Protein AF-D4KYS6-F1 (afdb_monomer)

Solvent-accessible surface area (backbone atoms only — not comparable to full-atom values): 7699 Å² total; per-residue (Å²): 106,70,69,58,52,52,50,41,56,47,59,69,40,91,83,56,54,69,73,60,52,50,51,55,52,52,56,50,50,57,51,49,56,52,48,53,53,49,51,53,55,48,50,56,53,44,70,72,42,48,66,58,51,66,77,41,42,85,84,44,46,68,60,53,53,51,52,53,50,51,51,52,54,48,52,55,51,49,54,54,45,51,56,48,50,56,49,42,52,52,45,48,52,54,49,51,54,51,52,54,51,52,55,52,51,52,56,50,51,52,50,51,53,53,49,50,52,53,51,53,59,53,55,76,77,65,74,83,76,80,77,82,79,87,128

Structure (mmCIF, N/CA/C/O backbone):
data_AF-D4KYS6-F1
#
_entry.id   AF-D4KYS6-F1
#
loop_
_atom_site.group_PDB
_atom_site.id
_atom_site.type_symbol
_atom_site.label_atom_id
_atom_site.label_alt_id
_atom_site.label_comp_id
_atom_site.label_asym_id
_atom_site.label_entity_id
_atom_site.label_seq_id
_atom_site.pdbx_PDB_ins_code
_atom_site.Cartn_x
_atom_site.Cartn_y
_atom_site.Cartn_z
_atom_site.occupancy
_atom_site.B_iso_or_equiv
_atom_site.auth_seq_id
_atom_site.auth_comp_id
_atom_site.auth_asym_id
_atom_site.auth_atom_id
_atom_site.pdbx_PDB_model_num
ATOM 1 N N . MET A 1 1 ? -5.403 6.852 -1.618 1.00 72.88 1 MET A N 1
ATOM 2 C CA . MET A 1 1 ? -6.115 6.563 -2.888 1.00 72.88 1 MET A CA 1
ATOM 3 C C . MET A 1 1 ? -5.527 7.365 -4.038 1.00 72.88 1 MET A C 1
ATOM 5 O O . MET A 1 1 ? -5.102 6.745 -4.995 1.00 72.88 1 MET A O 1
ATOM 9 N N . GLU A 1 2 ? -5.433 8.693 -3.941 1.00 84.62 2 GLU A N 1
ATOM 10 C CA . GLU A 1 2 ? -4.852 9.543 -4.999 1.00 84.62 2 GLU A CA 1
ATOM 11 C C . GLU A 1 2 ? -3.422 9.139 -5.395 1.00 84.62 2 GLU A C 1
ATOM 13 O O . GLU A 1 2 ? -3.173 8.880 -6.566 1.00 84.62 2 GLU A O 1
ATOM 18 N N . LEU A 1 3 ? -2.527 8.924 -4.421 1.00 85.81 3 LEU A N 1
ATOM 19 C CA . LEU A 1 3 ? -1.165 8.443 -4.702 1.00 85.81 3 LEU A CA 1
ATOM 20 C C . LEU A 1 3 ? -1.123 7.066 -5.387 1.00 85.81 3 LEU A C 1
ATOM 22 O O . LEU A 1 3 ? -0.198 6.789 -6.141 1.00 85.81 3 LEU A O 1
ATOM 26 N N . ASN A 1 4 ? -2.128 6.209 -5.174 1.00 84.19 4 ASN A N 1
ATOM 27 C CA . ASN A 1 4 ? -2.200 4.909 -5.852 1.00 84.19 4 ASN A CA 1
ATOM 28 C C . ASN A 1 4 ? -2.687 5.015 -7.285 1.00 84.19 4 ASN A C 1
ATOM 30 O O . ASN A 1 4 ? -2.239 4.240 -8.127 1.00 84.19 4 ASN A O 1
ATOM 34 N N . ILE A 1 5 ? -3.576 5.967 -7.556 1.00 86.38 5 ILE A N 1
ATOM 35 C CA . ILE A 1 5 ? -4.002 6.292 -8.916 1.00 86.38 5 ILE A CA 1
ATOM 36 C C . ILE A 1 5 ? -2.813 6.885 -9.672 1.00 86.38 5 ILE A C 1
ATOM 38 O O . ILE A 1 5 ? -2.439 6.347 -10.709 1.00 86.38 5 ILE A O 1
ATOM 42 N N . ARG A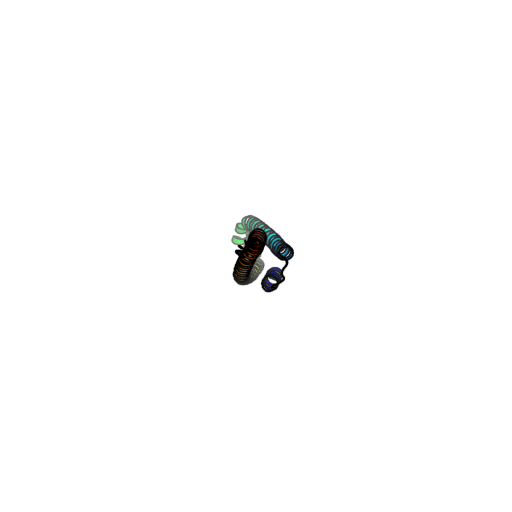 1 6 ? -2.138 7.879 -9.083 1.00 87.69 6 ARG A N 1
ATOM 43 C CA . ARG A 1 6 ? -0.920 8.479 -9.639 1.00 87.69 6 ARG A CA 1
ATOM 44 C C . ARG A 1 6 ? 0.161 7.434 -9.926 1.00 87.69 6 ARG A C 1
ATOM 46 O O . ARG A 1 6 ? 0.702 7.407 -11.023 1.00 87.69 6 ARG A O 1
ATOM 53 N N . GLN A 1 7 ? 0.428 6.522 -8.987 1.00 85.94 7 GLN A N 1
ATOM 54 C CA . GLN A 1 7 ? 1.387 5.437 -9.209 1.00 85.94 7 GLN A CA 1
ATOM 55 C C . GLN A 1 7 ? 0.976 4.530 -10.383 1.00 85.94 7 GLN A C 1
ATOM 57 O O . GLN A 1 7 ? 1.834 4.089 -11.143 1.00 85.94 7 GLN A O 1
ATOM 62 N N . SER A 1 8 ? -0.319 4.234 -10.543 1.00 87.38 8 SER A N 1
ATOM 63 C CA . SER A 1 8 ? -0.814 3.449 -11.683 1.00 87.38 8 SER A CA 1
ATOM 64 C C . SER A 1 8 ? -0.551 4.172 -13.007 1.00 87.38 8 SER A C 1
ATOM 66 O O . SER A 1 8 ? -0.021 3.567 -13.934 1.00 87.38 8 SER A O 1
ATOM 68 N N . GLU A 1 9 ? -0.865 5.468 -13.080 1.00 88.31 9 GLU A N 1
ATOM 69 C CA . GLU A 1 9 ? -0.647 6.310 -14.266 1.00 88.31 9 GLU A CA 1
ATOM 70 C C . GLU A 1 9 ? 0.844 6.423 -14.621 1.00 88.31 9 GLU A C 1
ATOM 72 O O . GLU A 1 9 ? 1.233 6.296 -15.784 1.00 88.31 9 GLU A O 1
ATOM 77 N N . GLU A 1 10 ? 1.700 6.591 -13.611 1.00 86.56 10 GLU A N 1
ATOM 78 C CA . GLU A 1 10 ? 3.156 6.607 -13.760 1.00 86.56 10 GLU A CA 1
ATOM 79 C C . GLU A 1 10 ? 3.675 5.277 -14.323 1.00 86.56 10 GLU A C 1
ATOM 81 O O . GLU A 1 10 ? 4.445 5.266 -15.285 1.00 86.56 10 GLU A O 1
ATOM 86 N N . LEU A 1 11 ? 3.215 4.142 -13.789 1.00 85.50 11 LEU A N 1
ATOM 87 C CA . LEU A 1 11 ? 3.631 2.812 -14.249 1.00 85.50 11 LEU A CA 1
ATOM 88 C C . LEU A 1 11 ? 3.155 2.481 -15.671 1.00 85.50 11 LEU A C 1
ATOM 90 O O . LEU A 1 11 ? 3.835 1.732 -16.384 1.00 85.50 11 LEU A O 1
ATOM 94 N N . GLU A 1 12 ? 2.023 3.039 -16.097 1.00 85.69 12 GLU A N 1
ATOM 95 C CA . GLU A 1 12 ? 1.518 2.929 -17.469 1.00 85.69 12 GLU A CA 1
ATOM 96 C C . GLU A 1 12 ? 2.286 3.823 -18.452 1.00 85.69 12 GLU A C 1
ATOM 98 O O . GLU A 1 12 ? 2.388 3.488 -19.636 1.00 85.69 12 GLU A O 1
ATOM 103 N N . ASN A 1 13 ? 2.903 4.912 -17.980 1.00 84.69 13 ASN A N 1
ATOM 104 C CA . ASN A 1 13 ? 3.696 5.802 -18.819 1.00 84.69 13 ASN A CA 1
ATOM 105 C C . ASN A 1 13 ? 5.009 5.123 -19.274 1.00 84.69 13 ASN A C 1
ATOM 107 O O . ASN A 1 13 ? 5.890 4.818 -18.457 1.00 84.69 13 ASN A O 1
ATOM 111 N N . PRO A 1 14 ? 5.224 4.898 -20.586 1.00 74.69 14 PRO A N 1
ATOM 112 C CA . PRO A 1 14 ? 6.458 4.304 -21.093 1.00 74.69 14 PRO A CA 1
ATOM 113 C C . PRO A 1 14 ? 7.694 5.177 -20.833 1.00 74.69 14 PRO A C 1
ATOM 115 O O . PRO A 1 14 ? 8.766 4.607 -20.632 1.00 74.69 14 PRO A O 1
ATOM 118 N N . ALA A 1 15 ? 7.535 6.501 -20.765 1.00 77.81 15 ALA A N 1
ATOM 119 C CA . ALA A 1 15 ? 8.597 7.489 -20.570 1.00 77.81 15 ALA A CA 1
ATOM 120 C C . ALA A 1 15 ? 8.774 7.935 -19.105 1.00 77.81 15 ALA A C 1
ATOM 122 O O . ALA A 1 15 ? 9.369 8.980 -18.865 1.00 77.81 15 ALA A O 1
ATOM 123 N N . LEU A 1 16 ? 8.239 7.172 -18.144 1.00 79.06 16 LEU A N 1
ATOM 124 C CA . LEU A 1 16 ? 8.385 7.453 -16.715 1.00 79.06 16 LEU A CA 1
ATOM 125 C C . LEU A 1 16 ? 9.855 7.653 -16.323 1.00 79.06 16 LEU A C 1
ATOM 127 O O . LEU A 1 16 ? 10.685 6.773 -16.572 1.00 79.06 16 LEU A O 1
ATOM 131 N N . ASP A 1 17 ? 10.129 8.777 -15.667 1.00 79.62 17 ASP 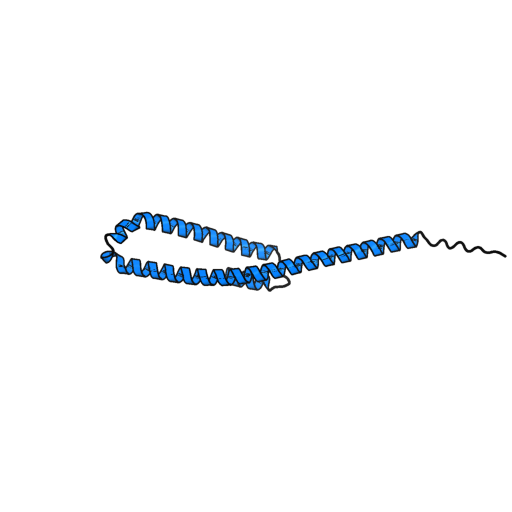A N 1
ATOM 132 C CA . ASP A 1 17 ? 11.397 9.036 -14.997 1.00 79.62 17 ASP A CA 1
ATOM 133 C C . ASP A 1 17 ? 11.464 8.216 -13.691 1.00 79.62 17 ASP A C 1
ATOM 135 O O . ASP A 1 17 ? 10.552 8.328 -12.862 1.00 79.62 17 ASP A O 1
ATOM 139 N N . PRO A 1 18 ? 12.497 7.371 -13.490 1.00 78.06 18 PRO A N 1
ATOM 140 C CA . PRO A 1 18 ? 12.711 6.670 -12.226 1.00 78.06 18 PRO A CA 1
ATOM 141 C C . PRO A 1 18 ? 12.690 7.589 -10.998 1.00 78.06 18 PRO A C 1
ATOM 143 O O . PRO A 1 18 ? 12.123 7.202 -9.978 1.00 78.06 18 PRO A O 1
ATOM 146 N N . ASP A 1 19 ? 13.220 8.811 -11.111 1.00 81.94 19 ASP A N 1
ATOM 147 C CA . ASP A 1 19 ? 13.286 9.753 -9.988 1.00 81.94 19 ASP A CA 1
ATOM 148 C C . ASP A 1 19 ? 11.891 10.269 -9.589 1.00 81.94 19 ASP A C 1
ATOM 150 O O . ASP A 1 19 ? 11.629 10.558 -8.419 1.00 81.94 19 ASP A O 1
ATOM 154 N N . ASP A 1 20 ? 10.967 10.383 -10.547 1.00 83.00 20 ASP A N 1
ATOM 155 C CA . ASP A 1 20 ? 9.586 10.795 -10.274 1.00 83.00 20 ASP A CA 1
ATOM 156 C C . ASP A 1 20 ? 8.776 9.673 -9.623 1.00 83.00 20 ASP A C 1
ATOM 158 O O . ASP A 1 20 ? 7.979 9.932 -8.717 1.00 83.00 20 ASP A O 1
ATOM 162 N N . PHE A 1 21 ? 9.032 8.425 -10.016 1.00 83.25 21 PHE A N 1
ATOM 163 C CA . PHE A 1 21 ? 8.441 7.264 -9.357 1.00 83.25 21 PHE A CA 1
ATOM 164 C C . PHE A 1 21 ? 8.920 7.126 -7.905 1.00 83.25 21 PHE A C 1
ATOM 166 O O . PHE A 1 21 ? 8.109 6.854 -7.015 1.00 83.25 21 PHE A O 1
ATOM 173 N N . ASP A 1 22 ? 10.211 7.357 -7.646 1.00 86.06 22 ASP A N 1
ATOM 174 C CA . ASP A 1 22 ? 10.778 7.295 -6.295 1.00 86.06 22 ASP A CA 1
ATOM 175 C C . ASP A 1 22 ? 10.115 8.312 -5.354 1.00 86.06 22 ASP A C 1
ATOM 177 O O . ASP A 1 22 ? 9.773 7.962 -4.221 1.00 86.06 22 ASP A O 1
ATOM 181 N N . LYS A 1 23 ? 9.814 9.529 -5.833 1.00 88.88 23 LYS A N 1
ATOM 182 C CA . LYS A 1 23 ? 9.048 10.525 -5.058 1.00 88.88 23 LYS A CA 1
ATOM 183 C C . LYS A 1 23 ? 7.658 10.010 -4.690 1.00 88.88 23 LYS A C 1
ATOM 185 O O . LYS A 1 23 ? 7.249 10.135 -3.537 1.00 88.88 23 LYS A O 1
ATOM 190 N N . THR A 1 24 ? 6.937 9.409 -5.639 1.00 88.19 24 THR A N 1
ATOM 191 C CA . THR A 1 24 ? 5.603 8.839 -5.386 1.00 88.19 24 THR A CA 1
ATOM 192 C C . THR A 1 24 ? 5.667 7.718 -4.348 1.00 88.19 24 THR A C 1
ATOM 194 O O . THR A 1 24 ? 4.813 7.643 -3.461 1.00 88.19 24 THR A O 1
ATOM 197 N N . VAL A 1 25 ? 6.689 6.860 -4.405 1.00 87.94 25 VAL A N 1
ATOM 198 C CA . VAL A 1 25 ? 6.902 5.809 -3.398 1.00 87.94 25 VAL A CA 1
ATOM 199 C C . VAL A 1 25 ? 7.227 6.412 -2.029 1.00 87.94 25 VAL A C 1
ATOM 201 O O . VAL A 1 25 ? 6.647 5.989 -1.030 1.00 87.94 25 VAL A O 1
ATOM 204 N N . GLU A 1 26 ? 8.092 7.423 -1.963 1.00 90.88 26 GLU A N 1
ATOM 205 C CA . GLU A 1 26 ? 8.467 8.088 -0.711 1.00 90.88 26 GLU A CA 1
ATOM 206 C C . GLU A 1 26 ? 7.273 8.798 -0.049 1.00 90.88 26 GLU A C 1
ATOM 208 O O . GLU A 1 26 ? 7.059 8.680 1.161 1.00 90.88 26 GLU A O 1
ATOM 213 N N . GLU A 1 27 ? 6.449 9.500 -0.831 1.00 90.69 27 GLU A N 1
ATOM 214 C CA . GLU A 1 27 ? 5.216 10.132 -0.348 1.00 90.69 27 GLU A CA 1
ATOM 215 C C . GLU A 1 27 ? 4.243 9.104 0.239 1.00 90.69 27 GLU A C 1
ATOM 217 O O . GLU A 1 27 ? 3.651 9.344 1.297 1.00 90.69 27 GLU A O 1
ATOM 222 N N . LYS A 1 28 ? 4.105 7.939 -0.407 1.00 90.25 28 LYS A N 1
ATOM 223 C CA . LYS A 1 28 ? 3.292 6.834 0.114 1.00 90.25 28 LYS A CA 1
ATOM 224 C C . LYS A 1 28 ? 3.859 6.280 1.418 1.00 90.25 28 LYS A C 1
ATOM 226 O O . LYS A 1 28 ? 3.091 6.091 2.359 1.00 90.25 28 LYS A O 1
ATOM 231 N N . SER A 1 29 ? 5.172 6.071 1.507 1.00 88.56 29 SER A N 1
ATOM 232 C CA . SER A 1 29 ? 5.827 5.598 2.735 1.00 88.56 29 SER A CA 1
ATOM 233 C C . SER A 1 29 ? 5.559 6.535 3.915 1.00 88.56 29 SER A C 1
ATOM 235 O O . SER A 1 29 ? 5.127 6.081 4.970 1.00 88.56 29 SER A O 1
ATOM 237 N N . LYS A 1 30 ? 5.663 7.854 3.711 1.00 91.31 30 LYS A N 1
ATOM 238 C CA . LYS A 1 30 ? 5.332 8.858 4.741 1.00 91.31 30 LYS A CA 1
ATOM 239 C C . LYS A 1 30 ? 3.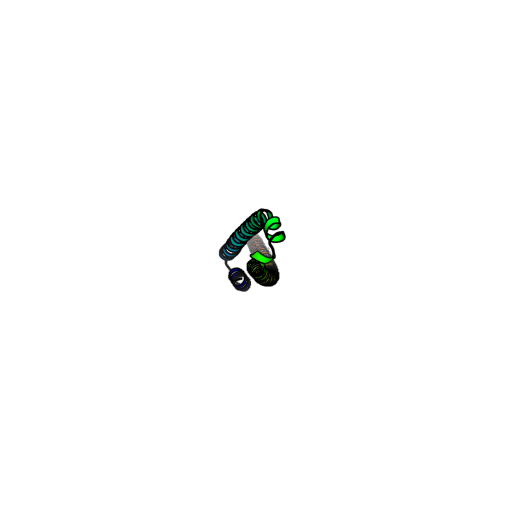867 8.805 5.183 1.00 91.31 30 LYS A C 1
ATOM 241 O O . LYS A 1 30 ? 3.553 9.141 6.323 1.00 91.31 30 LYS A O 1
ATOM 246 N N . GLN A 1 31 ? 2.941 8.457 4.286 1.00 88.69 31 GLN A N 1
ATOM 247 C CA . GLN A 1 31 ? 1.533 8.276 4.654 1.00 88.69 31 GLN A CA 1
ATOM 248 C C . GLN A 1 31 ? 1.319 7.004 5.476 1.00 88.69 31 GLN A C 1
ATOM 250 O O . GLN A 1 31 ? 0.516 7.037 6.404 1.00 88.69 31 GLN A O 1
ATOM 255 N N . ILE A 1 32 ? 2.039 5.923 5.169 1.00 88.19 32 ILE A N 1
ATOM 256 C CA . ILE A 1 32 ? 1.991 4.670 5.934 1.00 88.19 32 ILE A CA 1
ATOM 257 C C . ILE A 1 32 ? 2.516 4.899 7.352 1.00 88.19 32 ILE A C 1
ATOM 259 O O . ILE A 1 32 ? 1.801 4.612 8.300 1.00 88.19 32 ILE A O 1
ATOM 263 N N . GLU A 1 33 ? 3.674 5.543 7.507 1.00 90.50 33 GLU A N 1
ATOM 264 C CA . GLU A 1 33 ? 4.237 5.859 8.831 1.00 90.50 33 GLU A CA 1
ATOM 265 C C . GLU A 1 33 ? 3.267 6.672 9.705 1.00 90.50 33 GLU A C 1
ATOM 267 O O . GLU A 1 33 ? 3.139 6.443 10.906 1.00 90.50 33 GLU A O 1
ATOM 272 N N . LYS A 1 34 ? 2.541 7.622 9.103 1.00 89.81 34 LYS A N 1
ATOM 273 C CA . LYS A 1 34 ? 1.508 8.391 9.813 1.00 89.81 34 LYS A CA 1
ATOM 274 C C . LYS A 1 34 ? 0.302 7.539 10.202 1.00 89.81 34 LYS A C 1
ATOM 276 O O . LYS A 1 34 ? -0.304 7.821 11.230 1.00 89.81 34 LYS A O 1
ATOM 281 N N . LEU A 1 35 ? -0.083 6.569 9.372 1.00 89.12 35 LEU A N 1
ATOM 282 C CA . LEU A 1 35 ? -1.168 5.643 9.693 1.00 89.12 35 LEU A CA 1
ATOM 283 C C . LEU A 1 35 ? -0.773 4.728 10.849 1.00 89.12 35 LEU A C 1
ATOM 285 O O . LEU A 1 35 ? -1.572 4.586 11.766 1.00 89.12 35 LEU A O 1
ATOM 289 N N . ASP A 1 36 ? 0.450 4.199 10.839 1.00 89.19 36 ASP A N 1
ATOM 290 C CA . ASP A 1 36 ? 0.967 3.353 11.918 1.00 89.19 36 ASP A CA 1
ATOM 291 C C . ASP A 1 36 ? 0.980 4.125 13.247 1.00 89.19 36 ASP A C 1
ATOM 293 O O . ASP A 1 36 ? 0.432 3.664 14.243 1.00 89.19 36 ASP A O 1
ATOM 297 N N . LEU A 1 37 ? 1.469 5.373 13.240 1.00 92.12 37 LEU A N 1
ATOM 298 C CA . LEU A 1 37 ? 1.451 6.235 14.428 1.00 92.12 37 LEU A CA 1
ATOM 299 C C . LEU A 1 37 ? 0.028 6.518 14.946 1.00 92.12 37 LEU A C 1
ATOM 301 O O . LEU A 1 37 ? -0.195 6.617 16.154 1.00 92.12 37 LEU A O 1
ATOM 305 N N . LEU A 1 38 ? -0.933 6.713 14.040 1.00 90.00 38 LEU A N 1
ATOM 306 C CA . LEU A 1 38 ? -2.330 6.934 14.414 1.00 90.00 38 LEU A CA 1
ATOM 307 C C . LEU A 1 38 ? -2.967 5.673 15.002 1.00 90.00 38 LEU A C 1
ATOM 309 O O . LEU A 1 38 ? -3.752 5.799 15.941 1.00 90.00 38 LEU A O 1
ATOM 313 N N . ASP A 1 39 ? -2.645 4.495 14.467 1.00 89.06 39 ASP A N 1
ATOM 314 C CA . ASP A 1 39 ? -3.138 3.210 14.971 1.00 89.06 39 ASP A CA 1
ATOM 315 C C . ASP A 1 39 ? -2.574 2.924 16.368 1.00 89.06 39 ASP A C 1
ATOM 317 O O . ASP A 1 39 ? -3.337 2.635 17.290 1.00 89.06 39 ASP A O 1
ATOM 321 N N . ASP A 1 40 ? -1.273 3.155 16.567 1.00 92.06 40 ASP A N 1
ATOM 322 C CA . ASP A 1 40 ? -0.617 3.052 17.874 1.00 92.06 40 ASP A CA 1
ATOM 323 C C . ASP A 1 40 ? -1.258 4.004 18.897 1.00 92.06 40 ASP A C 1
ATOM 325 O O . ASP A 1 40 ? -1.647 3.599 19.996 1.00 92.06 40 ASP A O 1
ATOM 329 N N . GLY A 1 41 ? -1.437 5.277 18.526 1.00 91.00 41 GLY A N 1
ATOM 330 C CA . GLY A 1 41 ? -2.063 6.273 19.397 1.00 91.00 41 GLY A CA 1
ATOM 331 C C . GLY A 1 41 ? -3.528 5.956 19.717 1.00 91.00 41 GLY A C 1
ATOM 332 O O . GLY A 1 41 ? -3.985 6.181 20.842 1.00 91.00 41 GLY A O 1
ATOM 333 N N . PHE A 1 42 ? -4.269 5.410 18.749 1.00 90.06 42 PHE A N 1
ATOM 334 C CA . PHE A 1 42 ? -5.631 4.931 18.964 1.00 90.06 42 PHE A CA 1
ATOM 335 C C . PHE A 1 42 ? -5.656 3.749 19.934 1.00 90.06 42 PHE A C 1
ATOM 337 O O . PHE A 1 42 ? -6.455 3.757 20.872 1.00 90.06 42 PHE A O 1
ATOM 344 N N . GLN A 1 43 ? -4.774 2.766 19.745 1.00 91.31 43 GLN A N 1
ATOM 345 C CA . GLN A 1 43 ? -4.682 1.586 20.596 1.00 91.31 43 GLN A CA 1
ATOM 346 C C . GLN A 1 43 ? -4.341 1.974 22.040 1.00 91.31 43 GLN A C 1
ATOM 348 O O . GLN A 1 43 ? -5.019 1.528 22.965 1.00 91.31 43 GLN A O 1
ATOM 353 N N . GLU A 1 44 ? -3.375 2.877 22.243 1.00 94.38 44 GLU A N 1
ATOM 354 C CA . GLU A 1 44 ? -3.042 3.396 23.573 1.00 94.38 44 GLU A CA 1
ATOM 355 C C . GLU A 1 44 ? -4.227 4.090 24.252 1.00 94.38 44 GLU A C 1
ATOM 357 O O . GLU A 1 44 ? -4.473 3.884 25.445 1.00 94.38 44 GLU A O 1
ATOM 362 N N . LEU A 1 45 ? -4.953 4.939 23.518 1.00 91.44 45 LEU A N 1
ATOM 363 C CA . LEU A 1 45 ? -6.121 5.630 24.054 1.00 91.44 45 LEU A CA 1
ATOM 364 C C . LEU A 1 45 ? -7.213 4.625 24.415 1.00 91.44 45 LEU A C 1
ATOM 366 O O . LEU A 1 45 ? -7.744 4.673 25.525 1.00 91.44 45 LEU A O 1
ATOM 370 N N . PHE A 1 46 ? -7.518 3.707 23.497 1.00 89.69 46 PHE A N 1
ATOM 371 C CA . PHE A 1 46 ? -8.528 2.678 23.687 1.00 89.69 46 PHE A CA 1
ATOM 372 C C . PHE A 1 46 ? -8.204 1.805 24.898 1.00 89.69 46 PHE A C 1
ATOM 374 O O . PHE A 1 46 ? -9.073 1.594 25.739 1.00 89.69 46 PHE A O 1
ATOM 381 N N . ASP A 1 47 ? -6.955 1.368 25.061 1.00 93.88 47 ASP A N 1
ATOM 382 C CA . ASP A 1 47 ? -6.545 0.547 26.200 1.00 93.88 47 ASP A CA 1
ATOM 383 C C . ASP A 1 47 ? -6.726 1.239 27.553 1.00 93.88 47 ASP A C 1
ATOM 385 O O . ASP A 1 47 ? -7.014 0.560 28.540 1.00 93.88 47 ASP A O 1
ATOM 389 N N . ARG A 1 48 ? -6.620 2.572 27.605 1.00 93.06 48 ARG A N 1
ATOM 390 C CA . ARG A 1 48 ? -6.871 3.354 28.827 1.00 93.06 48 ARG A CA 1
ATOM 391 C C . ARG A 1 48 ? -8.356 3.487 29.151 1.00 93.06 48 ARG A C 1
ATOM 393 O O . ARG A 1 48 ? -8.705 3.559 30.325 1.00 93.06 48 ARG A O 1
ATOM 400 N N . VAL A 1 49 ? -9.219 3.550 28.136 1.00 89.94 49 VAL A N 1
ATOM 401 C CA . VAL A 1 49 ? -10.656 3.838 28.318 1.00 89.94 49 VAL A CA 1
ATOM 402 C C . VAL A 1 49 ? -11.557 2.610 28.173 1.00 89.94 49 VAL A C 1
ATOM 404 O O . VAL A 1 49 ? -12.728 2.679 28.534 1.00 89.94 49 VAL A O 1
ATOM 407 N N . LYS A 1 50 ? -11.047 1.475 27.676 1.00 90.88 50 LYS A N 1
ATOM 408 C CA . LYS A 1 50 ? -11.850 0.282 27.350 1.00 90.88 50 LYS A CA 1
ATOM 409 C C . LYS A 1 50 ? -12.662 -0.251 28.527 1.00 90.88 50 LYS A C 1
ATOM 411 O O . LYS A 1 50 ? -13.800 -0.667 28.329 1.00 90.88 50 LYS A O 1
ATOM 416 N N . ASP A 1 51 ? -12.099 -0.229 29.733 1.00 92.19 51 ASP A N 1
ATOM 417 C CA . ASP A 1 51 ? -12.777 -0.741 30.923 1.00 92.19 51 ASP A CA 1
ATOM 418 C C . ASP A 1 51 ? -13.908 0.202 31.351 1.00 92.19 51 ASP A C 1
ATOM 420 O O . ASP A 1 51 ? -14.997 -0.260 31.687 1.00 92.19 51 ASP A O 1
ATOM 424 N N . ASP A 1 52 ? -13.697 1.518 31.252 1.00 89.19 52 ASP A N 1
ATOM 425 C CA . ASP A 1 52 ? -14.731 2.517 31.540 1.00 89.19 52 ASP A CA 1
ATOM 426 C C . ASP A 1 52 ? -15.872 2.461 30.516 1.00 89.19 52 ASP A C 1
ATOM 428 O O . ASP A 1 52 ? -17.042 2.368 30.886 1.00 89.19 52 ASP A O 1
ATOM 432 N N . LEU A 1 53 ? -15.532 2.387 29.224 1.00 87.88 53 LEU A N 1
ATOM 433 C CA . LEU A 1 53 ? -16.505 2.218 28.143 1.00 87.88 53 LEU A CA 1
ATOM 434 C C . LEU A 1 53 ? -17.334 0.941 28.309 1.00 87.88 53 LEU A C 1
ATOM 436 O O . LEU A 1 53 ? -18.517 0.929 27.978 1.00 87.88 53 LEU A O 1
ATOM 440 N N . LYS A 1 54 ? -16.727 -0.141 28.811 1.00 86.38 54 LYS A N 1
ATOM 441 C CA . LYS A 1 54 ? -17.416 -1.414 29.048 1.00 86.38 54 LYS A CA 1
ATOM 442 C C . LYS A 1 54 ? -18.360 -1.349 30.248 1.00 86.38 54 LYS A C 1
ATOM 444 O O . LYS A 1 54 ? -19.430 -1.949 30.198 1.00 86.38 54 LYS A O 1
ATOM 449 N N . ASN A 1 55 ? -17.979 -0.635 31.304 1.00 90.50 55 ASN A N 1
ATOM 450 C CA . ASN A 1 55 ? -18.784 -0.506 32.520 1.00 90.50 55 ASN A CA 1
ATOM 451 C C . ASN A 1 55 ? -19.919 0.522 32.379 1.00 90.50 55 ASN A C 1
ATOM 453 O O . ASN A 1 55 ? -20.918 0.424 33.086 1.00 90.50 55 ASN A O 1
ATOM 457 N N . HIS A 1 56 ? -19.790 1.465 31.443 1.00 89.81 56 HIS A N 1
ATOM 458 C CA . HIS A 1 56 ? -20.736 2.557 31.206 1.00 89.81 56 HIS A CA 1
ATOM 459 C C . HIS A 1 56 ? -21.264 2.576 29.759 1.00 89.81 56 HIS A C 1
ATOM 461 O O . HIS A 1 56 ? -21.465 3.640 29.174 1.00 89.81 56 HIS A O 1
ATOM 467 N N . GLN A 1 57 ? -21.497 1.400 29.162 1.00 81.12 57 GLN A N 1
ATOM 468 C CA . GLN A 1 57 ? -21.894 1.278 27.748 1.00 81.12 57 GLN A CA 1
ATOM 469 C C . GLN A 1 57 ? -23.141 2.086 27.380 1.00 81.12 57 GLN A C 1
ATOM 471 O O . GLN A 1 57 ? -23.214 2.623 26.276 1.00 81.12 57 GLN A O 1
ATOM 476 N N . ASP A 1 58 ? -24.105 2.184 28.293 1.00 88.06 58 ASP A N 1
ATOM 477 C CA . ASP A 1 58 ? -25.370 2.881 28.051 1.00 88.06 58 ASP A CA 1
ATOM 478 C C . ASP A 1 58 ? -25.165 4.389 27.853 1.00 88.06 58 ASP A C 1
ATOM 480 O O . ASP A 1 58 ? -25.871 5.009 27.059 1.00 88.06 58 ASP A O 1
ATOM 484 N N . LEU A 1 59 ? -24.178 4.964 28.553 1.00 90.62 59 LEU A N 1
ATOM 485 C CA . LEU A 1 59 ? -23.850 6.391 28.514 1.00 90.62 59 LEU A CA 1
ATOM 486 C C . LEU A 1 59 ? -23.102 6.782 27.238 1.00 90.62 59 LEU A C 1
ATOM 488 O O . LEU A 1 59 ? -23.262 7.904 26.774 1.00 90.62 59 LEU A O 1
ATOM 492 N N . TYR A 1 60 ? -22.318 5.862 26.674 1.00 89.00 60 TYR A N 1
ATOM 493 C CA . TYR A 1 60 ? -21.450 6.116 25.517 1.00 89.00 60 TYR A CA 1
ATOM 494 C C . TYR A 1 60 ? -21.926 5.416 24.239 1.00 89.00 60 TYR A C 1
ATOM 496 O O . TYR A 1 60 ? -21.158 5.218 23.294 1.00 89.00 60 TYR A O 1
ATOM 504 N N . ARG A 1 61 ? -23.180 4.953 24.214 1.00 90.44 61 ARG A N 1
ATOM 505 C CA . ARG A 1 61 ? -23.692 4.073 23.157 1.00 90.44 61 ARG A CA 1
ATOM 506 C C . ARG A 1 61 ? -23.584 4.705 21.770 1.00 90.44 61 ARG A C 1
ATOM 508 O O . ARG A 1 61 ? -23.197 4.030 20.813 1.00 90.44 61 ARG A O 1
ATOM 515 N N . ASP A 1 62 ? -23.939 5.979 21.661 1.00 91.56 62 ASP A N 1
ATOM 516 C CA . ASP A 1 62 ? -23.998 6.680 20.382 1.00 91.56 62 ASP A CA 1
ATOM 517 C C . ASP A 1 62 ? -22.587 7.031 19.878 1.00 91.56 62 ASP A C 1
ATOM 519 O O . ASP A 1 62 ? -22.302 6.895 18.686 1.00 91.56 62 ASP A O 1
ATOM 523 N N . GLU A 1 63 ? -21.665 7.380 20.774 1.00 89.06 63 GLU A N 1
ATOM 524 C CA . GLU A 1 63 ? -20.248 7.609 20.479 1.00 89.06 63 GLU A CA 1
ATOM 525 C C . GLU A 1 63 ? -19.550 6.319 20.034 1.00 89.06 63 GLU A C 1
ATOM 527 O O . GLU 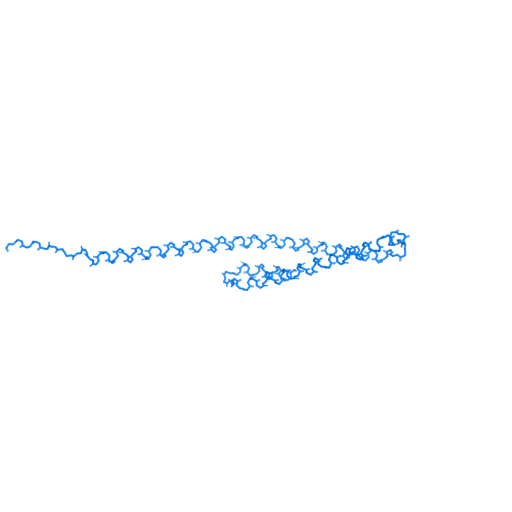A 1 63 ? -18.825 6.311 19.035 1.00 89.06 63 GLU A O 1
ATOM 532 N N . ILE A 1 64 ? -19.813 5.200 20.720 1.00 87.50 64 ILE A N 1
ATOM 533 C CA . ILE A 1 64 ? -19.300 3.879 20.336 1.00 87.50 64 ILE A CA 1
ATOM 534 C C . ILE A 1 64 ? -19.814 3.501 18.942 1.00 87.50 64 ILE A C 1
ATOM 536 O O . ILE A 1 64 ? -19.040 3.026 18.107 1.00 87.50 64 ILE A O 1
ATOM 540 N N . ALA A 1 65 ? -21.098 3.737 18.656 1.00 91.31 65 ALA A N 1
ATOM 541 C CA . ALA A 1 65 ? -21.674 3.461 17.343 1.00 91.31 65 ALA A CA 1
ATOM 542 C C . ALA A 1 65 ? -21.017 4.303 16.233 1.00 91.31 65 ALA A C 1
ATOM 544 O O . ALA A 1 65 ? -20.708 3.770 15.162 1.00 91.31 65 ALA A O 1
ATOM 545 N N . GLN A 1 66 ? -20.747 5.587 16.491 1.00 92.50 66 GLN A N 1
ATOM 546 C CA . GLN A 1 66 ? -20.019 6.452 15.556 1.00 92.50 66 GLN A CA 1
ATOM 547 C C . GLN A 1 66 ? -18.586 5.961 15.320 1.00 92.50 66 GLN A C 1
ATOM 549 O O . GLN A 1 66 ? -18.150 5.860 14.173 1.00 92.50 66 GLN A O 1
ATOM 554 N N . MET A 1 67 ? -17.863 5.594 16.379 1.00 89.31 67 MET A N 1
ATOM 555 C CA . MET A 1 67 ? -16.504 5.059 16.268 1.00 89.31 67 MET A CA 1
ATOM 556 C C . MET A 1 67 ? -16.470 3.769 15.436 1.00 89.31 67 MET A C 1
ATOM 558 O O . MET A 1 67 ? -15.639 3.625 14.540 1.00 89.31 67 MET A O 1
ATOM 562 N N . GLN A 1 68 ? -17.416 2.855 15.662 1.00 89.06 68 GLN A N 1
ATOM 563 C CA . GLN A 1 68 ? -17.548 1.637 14.860 1.00 89.06 68 GLN A CA 1
ATOM 564 C C . GLN A 1 68 ? -17.839 1.931 13.383 1.00 89.06 68 GLN A C 1
ATOM 566 O O . GLN A 1 68 ? -17.339 1.220 12.511 1.00 89.06 68 GLN A O 1
ATOM 571 N N . ASP A 1 69 ? -18.639 2.955 13.080 1.00 94.50 69 ASP A N 1
ATOM 572 C CA . ASP A 1 69 ? -18.891 3.375 11.700 1.00 94.50 69 ASP A CA 1
ATOM 573 C C . ASP A 1 69 ? -17.624 3.932 11.030 1.00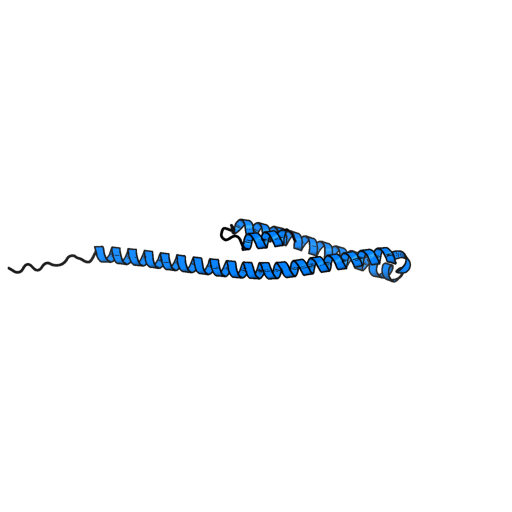 94.50 69 ASP A C 1
ATOM 575 O O . ASP A 1 69 ? -17.314 3.574 9.890 1.00 94.50 69 ASP A O 1
ATOM 579 N N . TYR A 1 70 ? -16.831 4.732 11.749 1.00 91.50 70 TYR A N 1
ATOM 580 C CA . TYR A 1 70 ? -15.535 5.195 11.251 1.00 91.50 70 TYR A CA 1
ATOM 581 C C . TYR A 1 70 ? -14.565 4.042 10.991 1.00 91.50 70 TYR A C 1
ATOM 583 O O . TYR A 1 70 ? -13.947 4.017 9.924 1.00 91.50 70 TYR A O 1
ATOM 591 N N . ILE A 1 71 ? -14.491 3.053 11.889 1.00 88.75 71 ILE A N 1
ATOM 592 C CA . ILE A 1 71 ? -13.678 1.845 11.685 1.00 88.75 71 ILE A CA 1
ATOM 593 C C . ILE A 1 71 ? -14.130 1.114 10.416 1.00 88.75 71 ILE A C 1
ATOM 595 O O . ILE A 1 71 ? -13.302 0.808 9.563 1.00 88.75 71 ILE A O 1
ATOM 599 N N . ARG A 1 72 ? -15.441 0.916 10.210 1.00 92.75 72 ARG A N 1
ATOM 600 C CA . ARG A 1 72 ? -15.966 0.279 8.985 1.00 92.75 72 ARG A CA 1
ATOM 601 C C . ARG A 1 72 ? -15.582 1.047 7.719 1.00 92.75 72 ARG A C 1
ATOM 603 O O . ARG A 1 72 ? -15.144 0.442 6.736 1.00 92.75 72 ARG A O 1
ATOM 610 N N . LYS A 1 73 ? -15.729 2.376 7.730 1.00 91.81 73 LYS A N 1
ATOM 611 C CA . LYS A 1 73 ? -15.331 3.246 6.609 1.00 91.81 73 LYS A CA 1
ATOM 612 C C . LYS A 1 73 ? -13.833 3.142 6.329 1.00 91.81 73 LYS A C 1
ATOM 614 O O . LYS A 1 73 ? -13.440 3.086 5.163 1.00 91.81 73 LYS A O 1
ATOM 619 N N . LEU A 1 74 ? -13.010 3.094 7.374 1.00 89.50 74 LEU A N 1
ATOM 620 C CA . LEU A 1 74 ? -11.565 2.931 7.261 1.00 89.50 74 LEU A CA 1
ATOM 621 C C . LEU A 1 74 ? -11.208 1.561 6.674 1.00 89.50 74 LEU A C 1
ATOM 623 O O . LEU A 1 74 ? -10.506 1.513 5.669 1.00 89.50 74 LEU A O 1
ATOM 627 N N . THR A 1 75 ? -11.779 0.466 7.184 1.00 88.38 75 THR A N 1
ATOM 628 C CA . THR A 1 75 ? -11.568 -0.887 6.643 1.00 88.38 75 THR A CA 1
ATOM 629 C C . THR A 1 75 ? -11.946 -0.982 5.162 1.00 88.38 75 THR A C 1
ATOM 631 O O . THR A 1 75 ? -11.205 -1.562 4.370 1.00 88.38 75 THR A O 1
ATOM 634 N N . SER A 1 76 ? -13.061 -0.367 4.750 1.00 89.31 76 SER A N 1
ATOM 635 C CA . SER A 1 76 ? -13.473 -0.323 3.340 1.00 89.31 76 SER A CA 1
ATOM 636 C C . SER A 1 76 ? -12.466 0.429 2.454 1.00 89.31 76 SER A C 1
ATOM 638 O O . SER A 1 76 ? -12.117 -0.036 1.361 1.00 89.31 76 SER A O 1
ATOM 640 N N . LYS A 1 77 ? -11.935 1.562 2.935 1.00 89.94 77 LYS A N 1
ATOM 641 C CA . LYS A 1 77 ? -10.863 2.294 2.242 1.00 89.94 77 LYS A CA 1
ATOM 642 C C . LYS A 1 77 ? -9.577 1.466 2.170 1.00 89.94 77 LYS A C 1
ATOM 644 O O . LYS A 1 77 ? -8.975 1.415 1.100 1.00 89.94 77 LYS A O 1
ATOM 649 N N . SER A 1 78 ? -9.197 0.776 3.246 1.00 88.56 78 SER A N 1
ATOM 650 C CA . SER A 1 78 ? -8.016 -0.098 3.281 1.00 88.56 78 SER A CA 1
ATOM 651 C C . SER A 1 78 ? -8.130 -1.260 2.297 1.00 88.56 78 SER A C 1
ATOM 653 O O . SER A 1 78 ? -7.191 -1.512 1.548 1.00 88.56 78 SER A O 1
ATOM 655 N N . ALA A 1 79 ? -9.292 -1.913 2.208 1.00 88.31 79 ALA A N 1
ATOM 656 C CA . ALA A 1 79 ? -9.535 -2.961 1.214 1.00 88.31 79 ALA A CA 1
ATOM 657 C C . ALA A 1 79 ? -9.392 -2.428 -0.224 1.00 88.31 79 ALA A C 1
ATOM 659 O O . ALA A 1 79 ? -8.765 -3.059 -1.075 1.00 88.31 79 ALA A O 1
ATOM 660 N N . THR A 1 80 ? -9.915 -1.227 -0.487 1.00 89.88 80 THR A N 1
ATOM 661 C CA . THR A 1 80 ? -9.766 -0.562 -1.792 1.00 89.88 80 THR A CA 1
ATOM 662 C C . THR A 1 80 ? -8.294 -0.279 -2.113 1.00 89.88 80 THR A C 1
ATOM 664 O O . THR A 1 80 ? -7.840 -0.563 -3.222 1.00 89.88 80 THR A O 1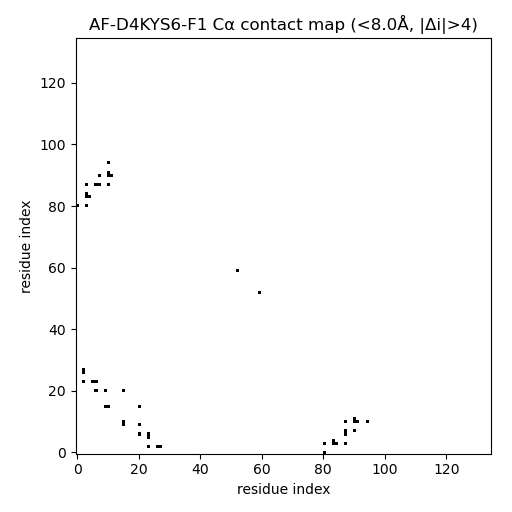
ATOM 667 N N . ILE A 1 81 ? -7.535 0.230 -1.137 1.00 88.69 81 ILE A N 1
ATOM 668 C CA . ILE A 1 81 ? -6.093 0.478 -1.263 1.00 88.69 81 ILE A CA 1
ATOM 669 C C . ILE A 1 81 ? -5.352 -0.827 -1.561 1.00 88.69 81 ILE A C 1
ATOM 671 O O . ILE A 1 81 ? -4.594 -0.865 -2.522 1.00 88.69 81 ILE A O 1
ATOM 675 N N . GLN A 1 82 ? -5.618 -1.911 -0.826 1.00 88.19 82 GLN A N 1
ATOM 676 C CA . GLN A 1 82 ? -4.970 -3.212 -1.041 1.00 88.19 82 GLN A CA 1
ATOM 677 C C . GLN A 1 82 ? -5.176 -3.750 -2.460 1.00 88.19 82 GLN A C 1
ATOM 679 O O . GLN A 1 82 ? -4.233 -4.238 -3.084 1.00 88.19 82 GLN A O 1
ATOM 684 N N . VAL A 1 83 ? -6.393 -3.634 -3.000 1.00 90.94 83 VAL A N 1
ATOM 685 C CA . VAL A 1 83 ? -6.679 -4.045 -4.381 1.00 90.94 83 VAL A CA 1
ATOM 686 C C . VAL A 1 83 ? -5.885 -3.202 -5.383 1.00 90.94 83 VAL A C 1
ATOM 688 O O . VAL A 1 83 ? -5.355 -3.746 -6.351 1.00 90.94 83 VAL A O 1
ATOM 691 N N . GLN A 1 84 ? -5.782 -1.889 -5.162 1.00 88.38 84 GLN A N 1
ATOM 692 C CA . GLN A 1 84 ? -4.983 -1.004 -6.014 1.00 88.38 84 GLN A CA 1
ATOM 693 C C . GLN A 1 84 ? -3.482 -1.314 -5.914 1.00 88.38 84 GLN A C 1
ATOM 695 O O . GLN A 1 84 ? -2.828 -1.434 -6.944 1.00 88.38 84 GLN A O 1
ATOM 700 N N . GLU A 1 85 ? -2.944 -1.535 -4.713 1.00 89.62 85 GLU A N 1
ATOM 701 C CA . GLU A 1 85 ? -1.536 -1.911 -4.509 1.00 89.62 85 GLU A CA 1
ATOM 702 C C . GLU A 1 85 ? -1.184 -3.223 -5.208 1.00 89.62 85 GLU A C 1
ATOM 704 O O . GLU A 1 85 ? -0.138 -3.333 -5.843 1.00 89.62 85 GLU A O 1
ATOM 709 N N . ALA A 1 86 ? -2.069 -4.222 -5.138 1.00 90.31 86 ALA A N 1
ATOM 710 C CA . ALA A 1 86 ? -1.860 -5.491 -5.824 1.00 90.31 86 ALA A CA 1
ATOM 711 C C . ALA A 1 86 ? -1.746 -5.299 -7.348 1.00 90.31 86 ALA A C 1
ATOM 713 O O . ALA A 1 86 ? -0.893 -5.919 -7.986 1.00 90.31 86 ALA A O 1
ATOM 714 N N . ARG A 1 87 ? -2.562 -4.406 -7.923 1.00 89.62 87 ARG A N 1
ATOM 715 C CA . ARG A 1 87 ? -2.494 -4.040 -9.348 1.00 89.62 87 ARG A CA 1
ATOM 716 C C . ARG A 1 87 ? -1.217 -3.268 -9.673 1.00 89.62 87 ARG A C 1
ATOM 718 O O . ARG A 1 87 ? -0.516 -3.637 -10.612 1.00 89.62 87 ARG A O 1
ATOM 725 N N . ASN A 1 88 ? -0.869 -2.263 -8.871 1.00 89.69 88 ASN A N 1
ATOM 726 C CA . ASN A 1 88 ? 0.346 -1.469 -9.064 1.00 89.69 88 ASN A CA 1
ATOM 727 C C . ASN A 1 88 ? 1.606 -2.340 -8.960 1.00 89.69 88 ASN A C 1
ATOM 729 O O . ASN A 1 88 ? 2.538 -2.179 -9.741 1.00 89.69 88 ASN A O 1
ATOM 733 N N . LYS A 1 89 ? 1.615 -3.338 -8.070 1.00 89.81 89 LYS A N 1
ATOM 734 C CA . LYS A 1 89 ? 2.699 -4.322 -7.960 1.00 89.81 89 LYS A CA 1
ATOM 735 C C . LYS A 1 89 ? 2.861 -5.166 -9.228 1.00 89.81 89 LYS A C 1
ATOM 737 O O . LYS A 1 89 ? 3.991 -5.418 -9.655 1.00 89.81 89 LYS A O 1
ATOM 742 N N . ASP A 1 90 ? 1.762 -5.603 -9.840 1.00 90.94 90 ASP A N 1
ATOM 743 C CA . ASP A 1 90 ? 1.804 -6.330 -11.115 1.00 90.94 90 ASP A CA 1
ATOM 744 C C . ASP A 1 90 ? 2.339 -5.439 -12.251 1.00 90.94 90 ASP A C 1
ATOM 746 O O . ASP A 1 90 ? 3.253 -5.838 -12.978 1.00 90.94 90 ASP A O 1
ATOM 750 N N . LEU A 1 91 ? 1.851 -4.196 -12.350 1.00 89.12 91 LEU A N 1
ATOM 751 C CA . LEU A 1 91 ? 2.344 -3.208 -13.318 1.00 89.12 91 LEU A CA 1
ATOM 752 C C . LEU A 1 91 ? 3.846 -2.939 -13.147 1.00 89.12 91 LEU A C 1
ATOM 754 O O . LEU A 1 91 ? 4.604 -2.991 -14.117 1.00 89.12 91 LEU A O 1
ATOM 758 N N . MET A 1 92 ? 4.296 -2.741 -11.908 1.00 87.00 92 MET A N 1
ATOM 759 C CA . MET A 1 92 ? 5.702 -2.538 -11.565 1.00 87.00 92 MET A CA 1
ATOM 760 C C . MET A 1 92 ? 6.556 -3.737 -11.990 1.00 87.00 92 MET A C 1
ATOM 762 O O . MET A 1 92 ? 7.594 -3.572 -12.629 1.00 87.00 92 MET A O 1
ATOM 766 N N . THR A 1 93 ? 6.092 -4.959 -11.720 1.00 88.56 93 THR A N 1
ATOM 767 C CA . THR A 1 93 ? 6.794 -6.191 -12.114 1.00 88.56 93 THR A CA 1
ATOM 768 C C . THR A 1 93 ? 6.955 -6.282 -13.635 1.00 88.56 93 THR A C 1
ATOM 770 O O . THR A 1 93 ? 8.044 -6.580 -14.137 1.00 88.56 93 THR A O 1
ATOM 773 N N . LYS A 1 94 ? 5.897 -5.962 -14.393 1.00 88.50 94 LYS A N 1
ATOM 774 C CA . LYS A 1 94 ? 5.935 -5.911 -15.864 1.00 88.50 94 LYS A CA 1
ATOM 775 C C . LYS A 1 94 ? 6.895 -4.836 -16.375 1.00 88.50 94 LYS A C 1
ATOM 777 O O . LYS A 1 94 ? 7.675 -5.101 -17.296 1.00 88.50 94 LYS A O 1
ATOM 782 N N . LYS A 1 95 ? 6.882 -3.648 -15.764 1.00 85.06 95 LYS A N 1
ATOM 783 C CA . LYS A 1 95 ? 7.787 -2.543 -16.103 1.00 85.06 95 LYS A CA 1
ATOM 784 C C . LYS A 1 95 ? 9.249 -2.949 -15.893 1.00 85.06 95 LYS A C 1
ATOM 786 O O . LYS A 1 95 ? 10.043 -2.819 -16.825 1.00 85.06 95 LYS A O 1
ATOM 791 N N . PHE A 1 96 ? 9.593 -3.541 -14.746 1.00 84.25 96 PHE A N 1
ATOM 792 C CA . PHE A 1 96 ? 10.949 -4.038 -14.480 1.00 84.25 96 PHE A CA 1
ATOM 793 C C . PHE A 1 96 ? 11.396 -5.104 -15.478 1.00 84.25 96 PHE A C 1
ATOM 795 O O . PHE A 1 96 ? 12.517 -5.040 -15.985 1.00 84.25 96 PHE A O 1
ATOM 802 N N . ALA A 1 97 ? 10.529 -6.063 -15.811 1.00 87.81 97 ALA A N 1
ATOM 803 C CA . ALA A 1 97 ? 10.847 -7.086 -16.804 1.00 87.81 97 ALA A CA 1
ATOM 804 C C . ALA A 1 97 ? 11.152 -6.471 -18.186 1.00 87.81 97 ALA A C 1
ATOM 806 O O . ALA A 1 97 ? 12.105 -6.883 -18.856 1.00 87.81 97 ALA A O 1
ATOM 807 N N . SER A 1 98 ? 10.386 -5.451 -18.593 1.00 85.94 98 SER A N 1
ATOM 808 C CA . SER A 1 98 ? 10.624 -4.696 -19.829 1.00 85.94 98 SER A CA 1
ATOM 809 C C . SER A 1 98 ? 11.973 -3.972 -19.806 1.00 85.94 98 SER A C 1
ATOM 811 O O . SER A 1 98 ? 12.781 -4.154 -20.720 1.00 85.94 98 SER A O 1
ATOM 813 N N . VAL A 1 99 ? 12.268 -3.230 -18.733 1.00 83.38 99 VAL A N 1
ATOM 814 C CA . VAL A 1 99 ? 13.548 -2.519 -18.562 1.00 83.38 99 VAL A CA 1
ATOM 815 C C . VAL A 1 99 ? 14.725 -3.499 -18.597 1.00 83.38 99 VAL A C 1
ATOM 817 O O . VAL A 1 99 ? 15.687 -3.292 -19.339 1.00 83.38 99 VAL A O 1
ATOM 820 N N . HIS A 1 100 ? 14.635 -4.629 -17.890 1.00 82.69 100 HIS A N 1
ATOM 821 C CA . HIS A 1 100 ? 15.664 -5.672 -17.923 1.00 82.69 100 HIS A CA 1
ATOM 822 C C . HIS A 1 100 ? 15.915 -6.218 -19.333 1.00 82.69 100 HIS A C 1
ATOM 824 O O . HIS A 1 100 ? 17.070 -6.424 -19.726 1.00 82.69 100 HIS A O 1
ATOM 830 N N . LYS A 1 101 ? 14.850 -6.445 -20.111 1.00 88.44 101 LYS A N 1
ATOM 831 C CA . LYS A 1 101 ? 14.962 -6.887 -21.505 1.00 88.44 101 LYS A CA 1
ATOM 832 C C . LYS A 1 101 ? 15.660 -5.831 -22.365 1.00 88.44 101 LYS A C 1
ATOM 834 O O . LYS A 1 101 ? 16.574 -6.182 -23.108 1.00 88.44 101 LYS A O 1
ATOM 839 N N . GLN A 1 102 ? 15.290 -4.557 -22.226 1.00 84.94 102 GLN A N 1
ATOM 840 C CA . GLN A 1 102 ? 15.921 -3.451 -22.955 1.00 84.94 102 GLN A CA 1
ATOM 841 C C . GLN A 1 102 ? 17.421 -3.351 -22.643 1.00 84.94 102 GLN A C 1
ATOM 843 O O . GLN A 1 102 ? 18.239 -3.324 -23.561 1.00 84.94 102 GLN A O 1
ATOM 848 N N . VAL A 1 103 ? 17.808 -3.417 -21.365 1.00 84.12 103 VAL A N 1
ATOM 849 C CA . VAL A 1 103 ? 19.222 -3.410 -20.946 1.00 84.12 103 VAL A CA 1
ATOM 850 C C . VAL A 1 103 ? 19.997 -4.583 -21.556 1.00 84.12 103 VAL A C 1
ATOM 852 O O . VAL A 1 103 ? 21.144 -4.424 -21.984 1.00 84.12 103 VAL A O 1
ATOM 855 N N . ARG A 1 104 ? 19.390 -5.775 -21.630 1.00 88.44 104 ARG A N 1
ATOM 856 C CA . ARG A 1 104 ? 20.014 -6.946 -22.264 1.00 88.44 104 ARG A CA 1
ATOM 857 C C . ARG A 1 104 ? 20.248 -6.729 -23.760 1.00 88.44 104 ARG A C 1
ATOM 859 O O . ARG A 1 104 ? 21.330 -7.071 -24.242 1.00 88.44 104 ARG A O 1
ATOM 866 N N . GLU A 1 105 ? 19.277 -6.163 -24.473 1.00 88.5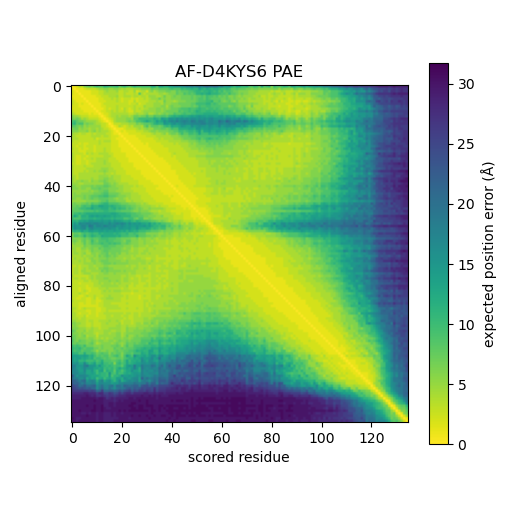6 105 GLU A N 1
ATOM 867 C CA . GLU A 1 105 ? 19.412 -5.853 -25.901 1.00 88.56 105 GLU A CA 1
ATOM 868 C C . GLU A 1 105 ? 20.485 -4.786 -26.153 1.00 88.56 105 GLU A C 1
ATOM 870 O O . GLU A 1 105 ? 21.329 -4.982 -27.024 1.00 88.56 105 GLU A O 1
ATOM 875 N N . VAL A 1 106 ? 20.557 -3.733 -25.329 1.00 87.31 106 VAL A N 1
ATOM 876 C CA . VAL A 1 106 ? 21.620 -2.711 -25.408 1.00 87.31 106 VAL A CA 1
ATOM 877 C C . VAL A 1 106 ? 23.008 -3.324 -25.180 1.00 87.31 106 VAL A C 1
ATOM 879 O O . VAL A 1 106 ? 23.956 -3.058 -25.917 1.00 87.31 106 VAL A O 1
ATOM 882 N N . ARG A 1 107 ? 23.156 -4.220 -24.196 1.00 86.12 107 ARG A N 1
ATOM 883 C CA . ARG A 1 107 ? 24.428 -4.934 -23.969 1.00 86.12 107 ARG A CA 1
ATOM 884 C C . ARG A 1 107 ? 24.804 -5.833 -25.151 1.00 86.12 107 ARG A C 1
ATOM 886 O O . ARG A 1 107 ? 25.987 -5.959 -25.479 1.00 86.12 107 ARG A O 1
ATOM 893 N N . LYS A 1 108 ? 23.818 -6.475 -25.787 1.00 86.62 108 LYS A N 1
ATOM 894 C CA . LYS A 1 108 ? 24.023 -7.313 -26.975 1.00 86.62 108 LYS A CA 1
ATOM 895 C C . LYS A 1 108 ? 24.430 -6.466 -28.182 1.00 86.62 108 LYS A C 1
ATOM 897 O O . LYS A 1 108 ? 25.400 -6.828 -28.844 1.00 86.62 108 LYS A O 1
ATOM 902 N N . SER A 1 109 ? 23.756 -5.345 -28.438 1.00 80.00 109 SER A N 1
ATOM 903 C CA . SER A 1 109 ? 24.087 -4.443 -29.547 1.00 80.00 109 SER A CA 1
ATOM 904 C C . SER A 1 109 ? 25.484 -3.844 -29.381 1.00 80.00 109 SER A C 1
ATOM 906 O O . SER A 1 109 ? 26.276 -3.906 -30.320 1.00 80.00 109 SER A O 1
ATOM 908 N N . GLN A 1 110 ? 25.858 -3.409 -28.172 1.00 82.00 110 GLN A N 1
ATOM 909 C CA . GLN A 1 110 ? 27.213 -2.925 -27.889 1.00 82.00 110 GLN A CA 1
ATOM 910 C C . GLN A 1 110 ? 28.276 -3.997 -28.163 1.00 82.00 110 GLN A C 1
ATOM 912 O O . GLN A 1 110 ? 29.334 -3.706 -28.722 1.00 82.00 110 GLN A O 1
ATOM 917 N N . ARG A 1 111 ? 28.004 -5.261 -27.805 1.00 85.19 111 ARG A N 1
ATOM 918 C CA . ARG A 1 111 ? 28.908 -6.381 -28.109 1.00 85.19 111 ARG A CA 1
ATOM 919 C C . ARG A 1 111 ? 29.064 -6.585 -29.616 1.00 85.19 111 ARG A C 1
ATOM 921 O O . ARG A 1 111 ? 30.191 -6.774 -30.066 1.00 85.19 111 ARG A O 1
ATOM 928 N N . VAL A 1 112 ? 27.967 -6.531 -30.374 1.00 85.06 112 VAL A N 1
ATOM 929 C CA . VAL A 1 112 ? 27.982 -6.667 -31.840 1.00 85.06 112 VAL A CA 1
ATOM 930 C C . VAL A 1 112 ? 28.775 -5.530 -32.484 1.00 85.06 112 VAL A C 1
ATOM 932 O O . VAL A 1 112 ? 29.643 -5.804 -33.307 1.00 85.06 112 VAL A O 1
ATOM 935 N N . VAL A 1 113 ? 28.561 -4.279 -32.065 1.00 79.69 113 VAL A N 1
ATOM 936 C CA . VAL A 1 113 ? 29.321 -3.114 -32.555 1.00 79.69 113 VAL A CA 1
ATOM 937 C C . VAL A 1 113 ? 30.812 -3.262 -32.247 1.00 79.69 113 VAL A C 1
ATOM 939 O O . VAL A 1 113 ? 31.648 -3.107 -33.136 1.00 79.69 113 VAL A O 1
ATOM 942 N N . ASN A 1 114 ? 31.161 -3.646 -31.016 1.00 83.31 114 ASN A N 1
ATOM 943 C CA . ASN A 1 114 ? 32.553 -3.874 -30.628 1.00 83.31 114 ASN A CA 1
ATOM 944 C C . ASN A 1 114 ? 33.197 -5.016 -31.434 1.00 83.31 114 ASN A C 1
ATOM 946 O O . ASN A 1 114 ? 34.374 -4.938 -31.782 1.00 83.31 114 ASN A O 1
ATOM 950 N N . GLN A 1 115 ? 32.449 -6.083 -31.729 1.00 82.81 115 GLN A N 1
ATOM 951 C CA . GLN A 1 115 ? 3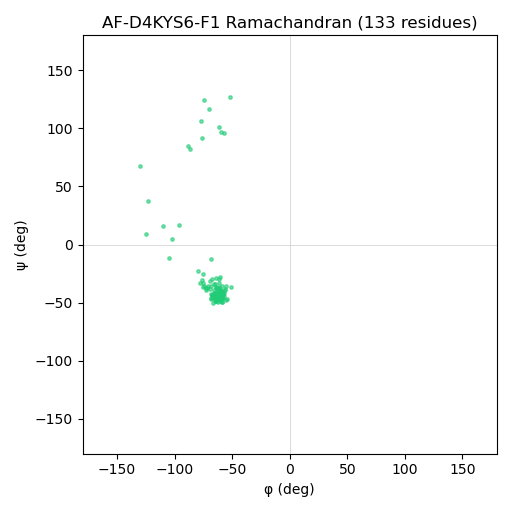2.917 -7.194 -32.558 1.00 82.81 115 GLN A CA 1
ATOM 952 C C . GLN A 1 115 ? 33.103 -6.768 -34.017 1.00 82.81 115 GLN A C 1
ATOM 954 O O . GLN A 1 115 ? 34.125 -7.101 -34.610 1.00 82.81 115 GLN A O 1
ATOM 959 N N . TYR A 1 116 ? 32.170 -5.990 -34.570 1.00 76.12 116 TYR A N 1
ATOM 960 C CA . TYR A 1 116 ? 32.286 -5.413 -35.908 1.00 76.12 116 TYR A CA 1
ATOM 961 C C . TYR A 1 116 ? 33.531 -4.527 -36.023 1.00 76.12 116 TYR A C 1
ATOM 963 O O . TYR A 1 116 ? 34.356 -4.742 -36.907 1.00 76.12 116 TYR A O 1
ATOM 971 N N . TYR A 1 117 ? 33.733 -3.611 -35.071 1.00 79.56 117 TYR A N 1
ATOM 972 C CA . TYR A 1 117 ? 34.913 -2.747 -35.028 1.00 79.56 117 TYR A CA 1
ATOM 973 C C . TYR A 1 117 ? 36.218 -3.552 -34.926 1.00 79.56 117 TYR A C 1
ATOM 975 O O . TYR A 1 117 ? 37.155 -3.317 -35.686 1.00 79.56 117 TYR A O 1
ATOM 983 N N . LYS A 1 118 ? 36.277 -4.554 -34.035 1.00 81.00 118 LYS A N 1
ATOM 984 C CA . LYS A 1 118 ? 37.442 -5.449 -33.908 1.00 81.00 118 LYS A CA 1
ATOM 985 C C . LYS A 1 118 ? 37.729 -6.226 -35.191 1.00 81.00 118 LYS A C 1
ATOM 987 O O . LYS A 1 118 ? 38.894 -6.383 -35.546 1.00 81.00 118 LYS A O 1
ATOM 992 N N . ASN A 1 119 ? 36.695 -6.721 -35.866 1.00 80.00 119 ASN A N 1
ATOM 993 C CA . ASN A 1 119 ? 36.847 -7.461 -37.114 1.00 80.00 119 ASN A CA 1
ATOM 994 C C . ASN A 1 119 ? 37.343 -6.543 -38.237 1.00 80.00 119 ASN A C 1
ATOM 996 O O . ASN A 1 119 ? 38.294 -6.904 -38.919 1.00 80.00 119 ASN A O 1
ATOM 1000 N N . MET A 1 120 ? 36.795 -5.331 -38.360 1.00 74.38 120 MET A N 1
ATOM 1001 C CA . MET A 1 120 ? 37.232 -4.357 -39.367 1.00 74.38 120 MET A CA 1
ATOM 1002 C C . MET A 1 120 ? 38.659 -3.855 -39.140 1.00 74.38 120 MET A C 1
ATOM 1004 O O . MET A 1 120 ? 39.434 -3.750 -40.086 1.00 74.38 120 MET A O 1
ATOM 1008 N N . MET A 1 121 ? 39.052 -3.631 -37.884 1.00 67.25 121 MET A N 1
ATOM 1009 C CA . MET A 1 121 ? 40.440 -3.310 -37.545 1.00 67.25 121 MET A CA 1
ATOM 1010 C C . MET A 1 121 ? 41.396 -4.455 -37.898 1.00 67.25 121 MET A C 1
ATOM 1012 O O . MET A 1 121 ? 42.489 -4.193 -38.377 1.00 67.25 121 MET A O 1
ATOM 1016 N N . LYS A 1 122 ? 40.998 -5.722 -37.719 1.00 63.78 122 LYS A N 1
ATOM 1017 C CA . LYS A 1 122 ? 41.828 -6.875 -38.111 1.00 63.78 122 LYS A CA 1
ATOM 1018 C C . LYS A 1 122 ? 41.935 -7.053 -39.627 1.00 63.78 122 LYS A C 1
ATOM 1020 O O . LYS A 1 122 ? 43.005 -7.422 -40.099 1.00 63.78 122 LYS A O 1
ATOM 1025 N N . THR A 1 123 ? 40.876 -6.765 -40.384 1.00 57.59 123 THR A N 1
ATOM 1026 C CA . THR A 1 123 ? 40.902 -6.816 -41.856 1.00 57.59 123 THR A CA 1
ATOM 1027 C C . THR A 1 123 ? 41.849 -5.762 -42.448 1.00 57.59 123 THR A C 1
ATOM 1029 O O . THR A 1 123 ? 42.557 -6.063 -43.403 1.00 57.59 123 THR A O 1
ATOM 1032 N N . ASN A 1 124 ? 41.982 -4.583 -41.826 1.00 54.34 124 ASN A N 1
ATOM 1033 C CA . ASN A 1 124 ? 42.922 -3.538 -42.268 1.00 54.34 124 ASN A CA 1
ATOM 1034 C C . ASN A 1 124 ? 44.418 -3.882 -42.093 1.00 54.34 124 ASN A C 1
ATOM 1036 O O . ASN A 1 124 ? 45.258 -3.189 -42.658 1.00 54.34 124 ASN A O 1
ATOM 1040 N N . TYR A 1 125 ? 44.771 -4.936 -41.347 1.00 53.62 125 TYR A N 1
ATOM 1041 C CA . TYR A 1 125 ? 46.161 -5.404 -41.200 1.00 53.62 125 TYR A CA 1
ATOM 1042 C C . TYR A 1 125 ? 46.477 -6.656 -42.045 1.00 53.62 125 TYR A C 1
ATOM 1044 O O . TYR A 1 125 ? 47.571 -7.205 -41.927 1.00 53.62 125 TYR A O 1
ATOM 1052 N N . GLY A 1 126 ? 45.534 -7.132 -42.871 1.00 54.28 126 GLY A N 1
ATOM 1053 C CA . GLY A 1 126 ? 45.551 -8.498 -43.410 1.00 54.28 126 GLY A CA 1
ATOM 1054 C C . GLY A 1 126 ? 45.501 -8.673 -44.928 1.00 54.28 126 GLY A C 1
ATOM 1055 O O . GLY A 1 126 ? 45.369 -9.811 -45.360 1.00 54.28 126 GLY A O 1
ATOM 1056 N N . GLU A 1 127 ? 45.622 -7.621 -45.742 1.00 47.19 127 GLU A N 1
ATOM 1057 C CA . GLU A 1 127 ? 45.715 -7.759 -47.208 1.00 47.19 127 GLU A CA 1
ATOM 1058 C C . GLU A 1 127 ? 46.895 -6.967 -47.792 1.00 47.19 127 GLU A C 1
ATOM 1060 O O . GLU A 1 127 ? 46.739 -6.032 -48.569 1.00 47.19 127 GLU A O 1
ATOM 1065 N N . SER A 1 128 ? 48.116 -7.406 -47.480 1.00 50.66 128 SER A N 1
ATOM 1066 C CA . SER A 1 128 ? 49.194 -7.356 -48.474 1.00 50.66 128 SER A CA 1
ATOM 1067 C C . SER A 1 128 ? 49.098 -8.639 -49.291 1.00 50.66 128 SER A C 1
ATOM 1069 O O . SER A 1 128 ? 49.763 -9.631 -48.992 1.00 50.66 128 SER A O 1
ATOM 1071 N N . VAL A 1 129 ? 48.212 -8.649 -50.290 1.00 53.56 129 VAL A N 1
ATOM 1072 C CA . VAL A 1 129 ? 48.161 -9.716 -51.294 1.00 53.56 129 VAL A CA 1
ATOM 1073 C C . VAL A 1 129 ? 49.509 -9.703 -52.015 1.00 53.56 129 VAL A C 1
ATOM 1075 O O . VAL A 1 129 ? 49.767 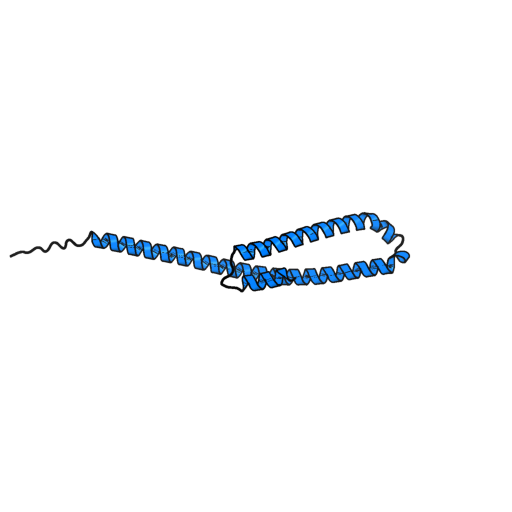-8.836 -52.851 1.00 53.56 129 VAL A O 1
ATOM 1078 N N . PHE A 1 130 ? 50.394 -10.636 -51.650 1.00 49.75 130 PHE A N 1
ATOM 1079 C CA . PHE A 1 130 ? 51.600 -10.949 -52.410 1.00 49.75 130 PHE A CA 1
ATOM 1080 C C . PHE A 1 130 ? 51.159 -11.331 -53.824 1.00 49.75 130 PHE A C 1
ATOM 1082 O O . PHE A 1 130 ? 50.752 -12.459 -54.095 1.00 49.75 130 PHE A O 1
ATOM 1089 N N . THR A 1 131 ? 51.200 -10.361 -54.730 1.00 52.62 131 THR A N 1
ATOM 1090 C CA . THR A 1 131 ? 51.101 -10.619 -56.158 1.00 52.62 131 THR A CA 1
ATOM 1091 C C . THR A 1 131 ? 52.455 -11.167 -56.591 1.00 52.62 131 THR A C 1
ATOM 1093 O O . THR A 1 131 ? 53.379 -10.417 -56.895 1.00 52.62 131 THR A O 1
ATOM 1096 N N . ASP A 1 132 ? 52.586 -12.497 -56.565 1.00 55.53 132 ASP A N 1
ATOM 1097 C CA . ASP A 1 132 ? 53.655 -13.206 -57.268 1.00 55.53 132 ASP A CA 1
ATOM 1098 C C . ASP A 1 132 ? 53.526 -12.884 -58.763 1.00 55.53 132 ASP A C 1
ATOM 1100 O O . ASP A 1 132 ? 52.702 -13.453 -59.481 1.00 55.53 132 ASP A O 1
ATOM 1104 N N . LYS A 1 133 ? 54.297 -11.901 -59.233 1.00 45.31 133 LYS A N 1
ATOM 1105 C CA . LYS A 1 133 ? 54.505 -11.682 -60.661 1.00 45.31 133 LYS A CA 1
ATOM 1106 C C . LYS A 1 133 ? 55.694 -12.525 -61.103 1.00 45.31 133 LYS A C 1
ATOM 1108 O O . LYS A 1 133 ? 56.808 -12.026 -61.229 1.00 45.31 133 LYS A O 1
ATOM 1113 N N . LYS A 1 134 ? 55.431 -13.794 -61.417 1.00 45.56 134 LYS A N 1
ATOM 1114 C CA . LYS A 1 134 ? 56.231 -14.525 -62.405 1.00 45.56 134 LYS A CA 1
ATOM 1115 C C . LYS A 1 134 ? 55.811 -14.084 -63.804 1.00 45.56 134 LYS A C 1
ATOM 1117 O O . LYS A 1 134 ? 54.745 -14.493 -64.258 1.00 45.56 134 LYS A O 1
ATOM 1122 N N . LYS A 1 135 ? 56.647 -13.286 -64.469 1.00 37.22 135 LYS A N 1
ATOM 1123 C CA . LYS A 1 135 ? 57.276 -13.588 -65.770 1.00 37.22 135 LYS A CA 1
ATOM 1124 C C . LYS A 1 135 ? 58.166 -12.429 -66.204 1.00 37.22 135 LYS A C 1
ATOM 1126 O O . LYS A 1 135 ? 57.706 -11.274 -66.081 1.00 37.22 135 LYS A O 1
#

Secondary structure (DSSP, 8-state):
-HHHHHHHHHHH-TT--HHHHHHHHHHHHHHHHHHHHHHHHHHHHHHHHHHHHHHTTTTSHHHHHHHHHHHHHHHHHHHHHHHHHHHHHHHHHHHHHHHHHHHHHHHHHHHHHHHHHHHHHHHTTS---------

Organism: NCBI:txid718255

Mean predicted aligned error: 10.75 Å

Radius of gyration: 31.96 Å; Cα contacts (8 Å, |Δi|>4): 25; chains: 1; bounding box: 83×25×98 Å

pLDDT: mean 83.4, std 11.88, range [37.22, 94.5]

Sequence (135 aa):
MELNIRQSEELENPALDPDDFDKTVEEKSKQIEKLDLLDDGFQELFDRVKDDLKNHQDLYRDEIAQMQDYIRKLTSKSATIQVQEARNKDLMTKKFASVHKQVREVRKSQRVVNQYYKNMMKTNYGESVFTDKKK

Foldseek 3Di:
DVLLVVLVVLLPDPPRDPVVNVVSVVVVVVVVVVVVVVVVVVVVVCVVCVVVCVVPVVVCVVVVVVVVVVVVVVVVVVVVVVVSVVVSVVSVVVSVVVVVVVVVVVVVVVVVVVVVVVVVVVVVVPDPPPPPDDD